Protein AF-A0A7J6U4G7-F1 (afdb_monomer)

Foldseek 3Di:
DVVVVVVLVVPCVCACVNPPHVCVVVVVVVVPDFWWFWEWEDDPVPDDTHTDKFKKWKAAAAPFDPDPPDGGDRHDPTDIDIPGDTHDPRMFIDGPDPQWDWPDPGRIDYTYIYGDPPDDDDDPPDPDD

Secondary structure (DSSP, 8-state):
-HHHHHHHTTSHHHHTSSTTTTTHHHHHGGG----EEEEEEPPTTSPPPEEE--EEEEEEE-S----TTS---SEEEEEEEESSEEPPTTEEEEES-SSEEESSSS--EEEEEEE-TT-PPPP--PPP-

Mean predicted aligned error: 10.64 Å

Solvent-accessible surface area (backbone atoms only — not comparable to full-atom values): 7840 Å² total; per-residue (Å²): 112,69,68,58,53,56,61,38,58,77,44,42,70,64,35,59,71,16,92,87,34,45,69,59,54,66,64,50,60,80,68,68,71,82,57,30,34,37,42,25,40,59,47,94,84,75,54,85,61,44,81,48,70,50,54,28,29,38,19,43,63,42,93,66,42,92,56,84,92,53,84,59,48,47,56,48,86,62,49,80,44,59,35,70,43,77,52,59,98,64,46,40,49,44,74,65,55,72,54,49,44,60,79,55,95,67,59,56,43,78,31,52,29,34,78,40,90,82,56,73,83,78,78,79,77,72,82,83,127

Sequence (129 aa):
MLVVLFAGALNIDKTLFGSQYHFMLYYLVPCIYPRMVVTLLDKEDGSEPEPISVPVRVGQAVDTTGIAGKQAKAITGFQTHTTPVLLSCTDRAELATEEYIPVTKVIEGFVIIKKNKDFQPEEQEAPRK

InterPro domains:
  IPR041433 26S proteasome non-ATPase regulatory subunit RPN1, C-terminal [PF18051] (72-119)

pLDDT: mean 78.54, std 12.1, range [45.88, 93.06]

Nearest 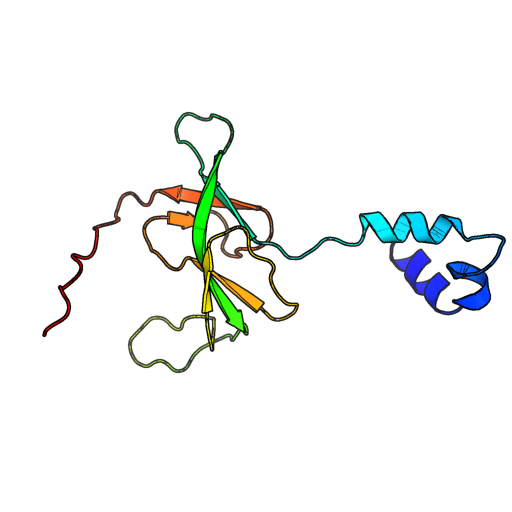PDB structures (foldseek):
  8amz-assembly1_Z  TM=8.587E-01  e=4.105E-11  Spinacia oleracea
  9e8i-assembly1_f  TM=8.679E-01  e=8.038E-10  Homo sapiens
  8usd-assembly1_f  TM=8.493E-01  e=6.748E-10  Homo sapiens
  9e8g-assembly1_f  TM=8.149E-01  e=2.736E-09  Homo sapiens
  9e8j-assembly1_f  TM=8.217E-01  e=1.401E-08  Homo sapiens

Radius of gyration: 21.19 Å; Cα contacts (8 Å, |Δi|>4): 203; chains: 1; bounding box: 46×36×70 Å

Organism: Perkinsus olseni (NCBI:txid32597)

Structure (mmCIF, N/CA/C/O backbone):
data_AF-A0A7J6U4G7-F1
#
_entry.id   AF-A0A7J6U4G7-F1
#
loop_
_atom_site.group_PDB
_atom_site.id
_atom_site.type_symbol
_atom_site.label_atom_id
_atom_site.label_alt_id
_atom_site.label_comp_id
_atom_site.label_asym_id
_atom_site.label_entity_id
_atom_site.label_seq_id
_atom_site.pdbx_PDB_ins_code
_atom_site.Cartn_x
_atom_site.Cartn_y
_atom_site.Cartn_z
_atom_site.occupancy
_atom_site.B_iso_or_equiv
_atom_site.auth_seq_id
_atom_site.auth_comp_id
_atom_site.auth_asym_id
_atom_site.auth_atom_id
_atom_site.pdbx_PDB_model_num
ATOM 1 N N . MET A 1 1 ? 3.681 -1.877 -24.690 1.00 58.38 1 MET A N 1
ATOM 2 C CA . MET A 1 1 ? 4.818 -0.970 -24.414 1.00 58.38 1 MET A CA 1
ATOM 3 C C . MET A 1 1 ? 5.886 -1.640 -23.547 1.00 58.38 1 MET A C 1
ATOM 5 O O . MET A 1 1 ? 7.028 -1.701 -23.976 1.00 58.38 1 MET A O 1
ATOM 9 N N . LEU A 1 2 ? 5.523 -2.240 -22.406 1.00 61.69 2 LEU A N 1
ATOM 10 C CA . LEU A 1 2 ? 6.471 -2.911 -21.497 1.00 61.69 2 LEU A CA 1
ATOM 11 C C . LEU A 1 2 ? 7.231 -4.094 -22.137 1.00 61.69 2 LEU A C 1
ATOM 13 O O . LEU A 1 2 ? 8.428 -4.241 -21.929 1.00 61.69 2 LEU A O 1
ATOM 17 N N . VAL A 1 3 ? 6.574 -4.864 -23.014 1.00 68.31 3 VAL A N 1
ATOM 18 C CA . VAL A 1 3 ? 7.194 -5.974 -23.773 1.00 68.31 3 VAL A CA 1
ATOM 19 C C . VAL A 1 3 ? 8.323 -5.501 -24.699 1.00 68.31 3 VAL A C 1
ATOM 21 O O . VAL A 1 3 ? 9.333 -6.182 -24.835 1.00 68.31 3 VAL A O 1
ATOM 24 N N . VAL A 1 4 ? 8.182 -4.317 -25.307 1.00 70.44 4 VAL A N 1
ATOM 25 C CA . VAL A 1 4 ? 9.194 -3.750 -26.218 1.00 70.44 4 VAL A CA 1
ATOM 26 C C . VAL A 1 4 ? 10.430 -3.311 -25.435 1.00 70.44 4 VAL A C 1
ATOM 28 O O . VAL A 1 4 ? 11.551 -3.556 -25.870 1.00 70.44 4 VAL A O 1
ATOM 31 N N . LEU A 1 5 ? 10.231 -2.723 -24.253 1.00 70.62 5 LEU A N 1
ATOM 32 C CA . LEU A 1 5 ? 11.321 -2.309 -23.370 1.00 70.62 5 LEU A CA 1
ATOM 33 C C . LEU A 1 5 ? 12.034 -3.527 -22.761 1.00 70.62 5 LEU A C 1
ATOM 35 O O . LEU A 1 5 ? 13.258 -3.545 -22.703 1.00 70.62 5 LEU A O 1
ATOM 39 N N . PHE A 1 6 ? 11.292 -4.581 -22.405 1.00 72.88 6 PHE A N 1
ATOM 40 C CA . PHE A 1 6 ? 11.860 -5.844 -21.924 1.00 72.88 6 PHE A CA 1
ATOM 41 C C . PHE A 1 6 ? 12.689 -6.564 -23.001 1.00 72.88 6 PHE A C 1
ATOM 43 O O . PHE A 1 6 ? 13.804 -7.000 -22.733 1.00 72.88 6 PHE A O 1
ATOM 50 N N . ALA A 1 7 ? 12.194 -6.627 -24.241 1.00 74.62 7 ALA A N 1
ATOM 51 C CA . ALA A 1 7 ? 12.950 -7.176 -25.367 1.00 74.62 7 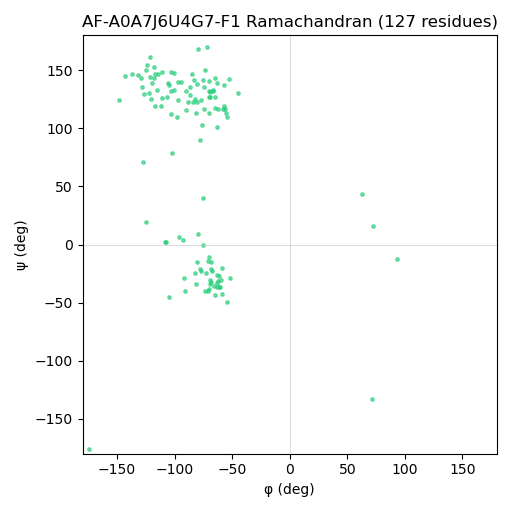ALA A CA 1
ATOM 52 C C . ALA A 1 7 ? 14.183 -6.319 -25.719 1.00 74.62 7 ALA A C 1
ATOM 54 O O . ALA A 1 7 ? 15.236 -6.859 -26.049 1.00 74.62 7 ALA A O 1
ATOM 55 N N . GLY A 1 8 ? 14.083 -4.990 -25.601 1.00 71.75 8 G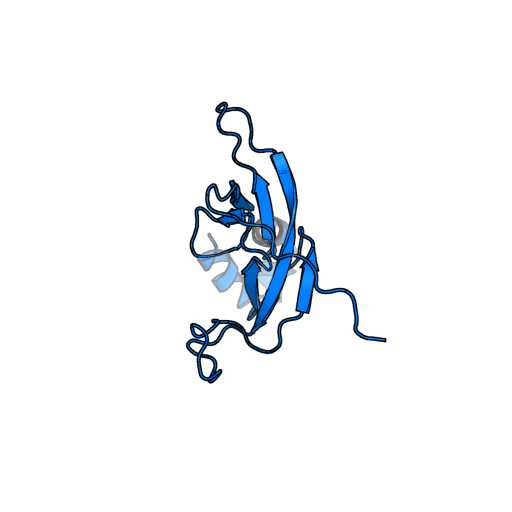LY A N 1
ATOM 56 C CA . GLY A 1 8 ? 15.211 -4.067 -25.765 1.00 71.75 8 GLY A CA 1
ATOM 57 C C . GLY A 1 8 ? 16.262 -4.183 -24.654 1.00 71.75 8 GLY A C 1
ATOM 58 O O . GLY A 1 8 ? 17.458 -4.052 -24.913 1.00 71.75 8 GLY A O 1
ATOM 59 N N . ALA A 1 9 ? 15.838 -4.514 -23.432 1.00 69.88 9 ALA A N 1
ATOM 60 C CA . ALA A 1 9 ? 16.717 -4.744 -22.290 1.00 69.88 9 ALA A CA 1
ATOM 61 C C . ALA A 1 9 ? 17.548 -6.035 -22.394 1.00 69.88 9 ALA A C 1
ATOM 63 O O . ALA A 1 9 ? 18.488 -6.193 -21.625 1.00 69.88 9 ALA A O 1
ATOM 64 N N . LEU A 1 10 ? 17.284 -6.935 -23.354 1.00 79.00 10 LEU A N 1
ATOM 65 C CA . LEU A 1 10 ? 18.210 -8.041 -23.642 1.00 79.00 10 LEU A CA 1
ATOM 66 C C . LEU A 1 10 ? 19.528 -7.560 -24.273 1.00 79.00 10 LEU A C 1
ATOM 68 O O . LEU A 1 10 ? 20.522 -8.278 -24.223 1.00 79.00 10 LEU A O 1
ATOM 72 N N . ASN A 1 11 ? 19.550 -6.367 -24.881 1.00 74.88 11 ASN A N 1
ATOM 73 C CA . ASN A 1 11 ? 20.734 -5.799 -25.526 1.00 74.88 11 ASN A CA 1
ATOM 74 C C . ASN A 1 11 ? 20.994 -4.382 -24.990 1.00 74.88 11 ASN A C 1
ATOM 76 O O . ASN A 1 11 ? 20.760 -3.373 -25.664 1.00 74.88 11 ASN A O 1
ATOM 80 N N . ILE A 1 12 ? 21.430 -4.333 -23.729 1.00 74.75 12 ILE A N 1
ATOM 81 C CA . ILE A 1 12 ? 21.584 -3.119 -22.913 1.00 74.75 12 ILE A CA 1
ATOM 82 C C . ILE A 1 12 ? 22.556 -2.116 -23.553 1.00 74.75 12 ILE A C 1
ATOM 84 O O . ILE A 1 12 ? 22.237 -0.929 -23.637 1.00 74.75 12 ILE A O 1
ATOM 88 N N . ASP A 1 13 ? 23.684 -2.587 -24.088 1.00 73.81 13 ASP A N 1
ATOM 89 C CA . ASP A 1 13 ? 24.732 -1.722 -24.650 1.00 73.81 13 ASP A CA 1
ATOM 90 C C . ASP A 1 13 ? 24.251 -0.914 -25.861 1.00 73.81 13 ASP A C 1
ATOM 92 O O . ASP A 1 13 ? 24.620 0.245 -26.041 1.00 73.81 13 ASP A O 1
ATOM 96 N N . LYS A 1 14 ? 23.400 -1.515 -26.701 1.00 73.88 14 LYS A N 1
ATOM 97 C CA . LYS A 1 14 ? 22.908 -0.887 -27.937 1.00 73.88 14 LYS A CA 1
ATOM 98 C C . LYS A 1 14 ? 21.605 -0.122 -27.743 1.00 73.88 14 LYS A C 1
ATOM 100 O O . LYS A 1 14 ? 21.354 0.834 -28.474 1.00 73.88 14 LYS A O 1
ATOM 105 N N . THR A 1 15 ? 20.786 -0.547 -26.785 1.00 74.19 15 THR A N 1
ATOM 106 C CA . THR A 1 15 ? 19.405 -0.068 -26.641 1.00 74.19 15 THR A CA 1
ATOM 107 C C . THR A 1 15 ? 19.254 0.915 -25.482 1.00 74.19 15 THR A C 1
ATOM 109 O O . THR A 1 15 ? 18.649 1.964 -25.664 1.00 74.19 15 THR A O 1
ATOM 112 N N . LEU A 1 16 ? 19.833 0.618 -24.310 1.00 69.12 16 LEU A N 1
ATOM 113 C CA . LEU A 1 16 ? 19.710 1.442 -23.097 1.00 69.12 16 LEU A CA 1
ATOM 114 C C . LEU A 1 16 ? 20.819 2.499 -22.981 1.00 69.12 16 LEU A C 1
ATOM 116 O O . LEU A 1 16 ? 20.525 3.633 -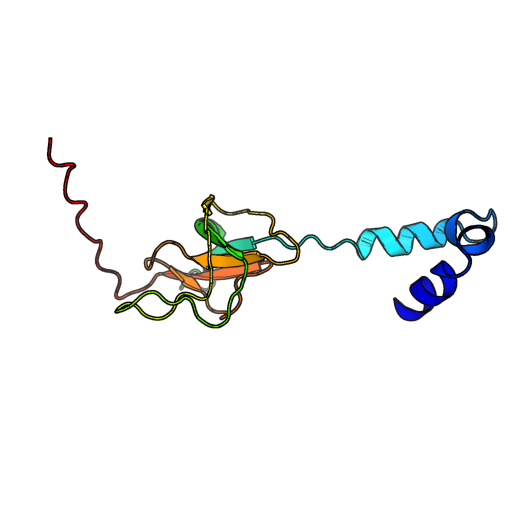22.618 1.00 69.12 16 LEU A O 1
ATOM 120 N N . PHE A 1 17 ? 22.067 2.155 -23.324 1.00 71.75 17 PHE A N 1
ATOM 121 C CA . PHE A 1 17 ? 23.219 3.075 -23.254 1.00 71.75 17 PHE A CA 1
ATOM 122 C C . PHE A 1 17 ? 23.747 3.534 -24.624 1.00 71.75 17 PHE A C 1
ATOM 124 O O . PHE A 1 17 ? 24.724 4.279 -24.703 1.00 71.75 17 PHE A O 1
ATOM 131 N N . GLY A 1 18 ? 23.109 3.105 -25.715 1.00 71.69 18 GLY A N 1
ATOM 132 C CA . GLY A 1 18 ? 23.511 3.464 -27.073 1.00 71.69 18 GLY A CA 1
ATOM 133 C C . GLY A 1 18 ? 23.176 4.916 -27.437 1.00 71.69 18 GLY A C 1
ATOM 134 O O . GLY A 1 18 ? 22.170 5.472 -26.997 1.00 71.69 18 GLY A O 1
ATOM 135 N N . SER A 1 19 ? 23.973 5.523 -28.326 1.00 70.62 19 SER A N 1
ATOM 136 C CA . SER A 1 19 ? 23.765 6.913 -28.773 1.00 70.62 19 SER A CA 1
ATOM 137 C C . SER A 1 19 ? 22.441 7.134 -29.520 1.00 70.62 19 SER A C 1
ATOM 139 O O . SER A 1 19 ? 21.895 8.233 -29.487 1.00 70.62 19 SER A O 1
ATOM 141 N N . GLN A 1 20 ? 21.903 6.089 -30.156 1.00 72.88 20 GLN A N 1
ATOM 142 C CA . GLN A 1 20 ? 20.723 6.145 -31.030 1.00 72.88 20 GLN A CA 1
ATOM 143 C C . GLN A 1 20 ? 19.390 6.121 -30.265 1.00 72.88 20 GLN A C 1
ATOM 145 O O . GLN A 1 20 ? 18.438 6.756 -30.699 1.00 72.88 20 GLN A O 1
ATOM 150 N N . TYR A 1 21 ? 19.315 5.406 -29.136 1.00 76.38 21 TYR A N 1
ATOM 151 C CA . TYR A 1 21 ? 18.050 5.099 -28.443 1.00 76.38 21 TYR A CA 1
ATOM 152 C C . TYR A 1 21 ? 18.028 5.533 -26.971 1.00 76.38 21 TYR A C 1
ATOM 154 O O . TYR A 1 21 ? 17.174 5.091 -26.207 1.00 76.38 21 TYR A O 1
ATOM 162 N N . HIS A 1 22 ? 18.915 6.447 -26.570 1.00 76.31 22 HIS A N 1
ATOM 163 C CA . HIS A 1 22 ? 19.020 6.974 -25.201 1.00 76.31 22 HIS A CA 1
ATOM 164 C C . HIS A 1 22 ? 17.685 7.494 -24.623 1.00 76.31 22 HIS A C 1
ATOM 166 O O . HIS A 1 22 ? 17.452 7.413 -23.418 1.00 76.31 22 HIS A O 1
ATOM 172 N N . PHE A 1 23 ? 16.766 7.973 -25.470 1.00 78.31 23 PHE A N 1
ATOM 173 C CA . PHE A 1 23 ? 15.436 8.430 -25.058 1.00 78.31 23 PHE A CA 1
ATOM 174 C C . PHE A 1 23 ? 14.511 7.309 -24.558 1.00 78.31 23 PHE A C 1
ATOM 176 O O . PHE A 1 23 ? 13.520 7.600 -23.891 1.00 78.31 23 PHE A O 1
ATOM 183 N N . MET A 1 24 ? 14.826 6.033 -24.813 1.00 75.69 24 MET A N 1
ATOM 184 C CA . MET A 1 24 ? 14.060 4.913 -24.259 1.00 75.69 24 MET A CA 1
ATOM 185 C C . MET A 1 24 ? 14.081 4.887 -22.726 1.00 75.69 24 MET A C 1
ATOM 187 O O . MET A 1 24 ? 13.113 4.433 -22.116 1.00 75.69 24 MET A O 1
ATOM 191 N N . LEU A 1 25 ? 15.126 5.435 -22.093 1.00 76.81 25 LEU A N 1
ATOM 192 C CA . LEU A 1 25 ? 15.196 5.591 -20.638 1.00 76.81 25 LEU A CA 1
ATOM 193 C C . LEU A 1 25 ? 14.086 6.503 -20.091 1.00 76.81 25 LEU A C 1
ATOM 195 O O . LEU A 1 25 ? 13.586 6.254 -18.996 1.00 76.81 25 LEU A O 1
ATOM 199 N N . TYR A 1 26 ? 13.626 7.502 -20.855 1.00 80.94 26 TYR A N 1
ATOM 200 C CA . TYR A 1 26 ? 12.526 8.376 -20.426 1.00 80.94 26 TYR A CA 1
ATOM 201 C C . TYR A 1 26 ? 11.187 7.642 -20.327 1.00 80.94 26 TYR A C 1
ATOM 203 O O . TYR A 1 26 ? 10.320 8.065 -19.568 1.00 80.94 26 TYR A O 1
ATOM 211 N N . TYR A 1 27 ? 11.026 6.517 -21.029 1.00 78.50 27 TYR A N 1
ATOM 212 C CA . TYR A 1 27 ? 9.848 5.664 -20.883 1.00 78.50 27 TYR A CA 1
ATOM 213 C C . TYR A 1 27 ? 9.893 4.786 -19.626 1.00 78.50 27 TYR A C 1
ATOM 215 O O . TYR A 1 27 ? 8.840 4.355 -19.161 1.00 78.50 27 TYR A O 1
ATOM 223 N N . LEU A 1 28 ? 11.076 4.543 -19.048 1.00 74.44 28 LEU A N 1
ATOM 224 C CA . LEU A 1 28 ? 11.218 3.781 -17.804 1.00 74.44 28 LEU A CA 1
ATOM 225 C C . LEU A 1 28 ? 10.762 4.596 -16.587 1.00 74.44 28 LEU A C 1
ATOM 227 O O . LEU A 1 28 ? 10.099 4.059 -15.707 1.00 74.44 28 LEU A O 1
ATOM 231 N N . VAL A 1 29 ? 11.078 5.893 -16.556 1.00 80.81 29 VAL A N 1
ATOM 232 C CA . VAL A 1 29 ? 10.796 6.788 -15.420 1.00 80.81 29 VAL A CA 1
ATOM 233 C C . VAL A 1 29 ? 9.317 6.793 -14.987 1.00 80.81 29 VAL A C 1
ATOM 235 O O . VAL A 1 29 ? 9.074 6.568 -13.804 1.00 80.81 29 VAL A O 1
ATOM 238 N N . PRO A 1 30 ? 8.309 6.958 -15.872 1.00 78.25 30 PRO A N 1
ATOM 239 C CA . PRO A 1 30 ? 6.902 6.902 -15.459 1.00 78.25 30 PRO A CA 1
ATOM 240 C C . PRO A 1 30 ? 6.427 5.490 -15.081 1.00 78.25 30 PRO A C 1
ATOM 242 O O . PRO A 1 30 ? 5.364 5.349 -14.485 1.00 78.25 30 PRO A O 1
ATOM 245 N N . CYS A 1 31 ? 7.184 4.440 -15.421 1.00 78.69 31 CYS A N 1
ATOM 246 C CA . CYS A 1 31 ? 6.846 3.066 -15.044 1.00 78.69 31 CYS A CA 1
ATOM 247 C C . CYS A 1 31 ? 7.249 2.738 -13.597 1.00 78.69 31 CYS A C 1
ATOM 249 O O . CYS A 1 31 ? 6.793 1.731 -13.055 1.00 78.69 31 CYS A O 1
ATOM 251 N N . ILE A 1 32 ? 8.096 3.559 -12.968 1.00 83.19 32 ILE A N 1
ATOM 252 C CA . ILE A 1 32 ? 8.489 3.391 -11.568 1.00 83.19 32 ILE A CA 1
ATOM 253 C C . ILE A 1 32 ? 7.343 3.912 -10.693 1.00 83.19 32 ILE A C 1
ATOM 255 O O . ILE A 1 32 ? 7.286 5.090 -10.350 1.00 83.19 32 ILE A O 1
ATOM 259 N N . TYR A 1 33 ? 6.410 3.024 -10.346 1.00 83.44 33 TYR A N 1
ATOM 260 C CA . TYR A 1 33 ? 5.330 3.315 -9.406 1.00 83.44 33 TYR A CA 1
ATOM 261 C C . TYR A 1 33 ? 5.636 2.676 -8.040 1.00 83.44 33 TYR A C 1
ATOM 263 O O . TYR A 1 33 ? 5.668 1.445 -7.946 1.00 83.44 33 TYR A O 1
ATOM 271 N N . PRO A 1 34 ? 5.897 3.468 -6.981 1.00 87.06 34 PRO A N 1
ATOM 272 C CA . PRO A 1 34 ? 6.176 2.917 -5.661 1.00 87.06 34 PRO A CA 1
ATOM 273 C C . PRO A 1 34 ? 4.912 2.296 -5.053 1.00 87.06 34 PRO A C 1
ATOM 275 O O . PRO A 1 34 ? 3.821 2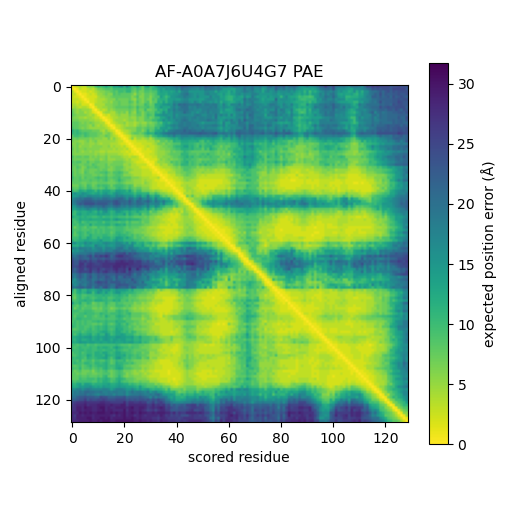.859 -5.144 1.00 87.06 34 PRO A O 1
ATOM 278 N N . ARG A 1 35 ? 5.058 1.157 -4.366 1.00 90.06 35 ARG A N 1
ATOM 279 C CA . ARG A 1 35 ? 3.977 0.609 -3.534 1.00 90.06 35 ARG A CA 1
ATOM 280 C C . ARG A 1 35 ? 3.904 1.415 -2.241 1.00 90.06 35 ARG A C 1
ATOM 282 O O . ARG A 1 35 ? 4.740 1.269 -1.355 1.00 90.06 35 ARG A O 1
ATOM 289 N N . MET A 1 36 ? 2.919 2.300 -2.163 1.00 91.81 36 MET A N 1
ATOM 290 C CA . MET A 1 36 ? 2.661 3.174 -1.017 1.00 91.81 36 MET A CA 1
ATOM 291 C C . MET A 1 36 ? 1.237 2.982 -0.516 1.00 91.81 36 MET A C 1
ATOM 293 O O . MET A 1 36 ? 0.381 2.594 -1.295 1.00 91.81 36 MET A O 1
ATOM 297 N N . VAL A 1 37 ? 0.972 3.269 0.754 1.00 92.56 37 VAL A N 1
ATOM 298 C CA . VAL A 1 37 ? -0.376 3.307 1.330 1.00 92.56 37 VAL A CA 1
ATOM 299 C C . VAL A 1 37 ? -0.663 4.721 1.797 1.00 92.56 37 VAL A C 1
ATOM 301 O O . VAL A 1 37 ? 0.016 5.237 2.686 1.00 92.56 37 VAL A O 1
ATOM 304 N N . VAL A 1 38 ? -1.692 5.330 1.221 1.00 93.06 38 VAL A N 1
ATOM 305 C CA . VAL A 1 38 ? -2.249 6.622 1.628 1.00 93.06 38 VAL A CA 1
ATOM 306 C C . VAL A 1 38 ? -3.709 6.406 1.956 1.00 93.06 38 VAL A C 1
ATOM 308 O O . VAL A 1 38 ? -4.426 5.814 1.154 1.00 93.06 38 VAL A O 1
ATOM 311 N N . THR A 1 39 ? -4.156 6.884 3.115 1.00 92.69 39 THR A N 1
ATOM 312 C CA . THR A 1 39 ? -5.569 6.786 3.483 1.00 92.69 39 THR A CA 1
ATOM 313 C C . THR A 1 39 ? -6.282 8.106 3.232 1.00 92.69 39 THR A C 1
ATOM 315 O O . THR A 1 39 ? -5.775 9.180 3.559 1.00 92.69 39 THR A O 1
ATOM 318 N N . LEU A 1 40 ? 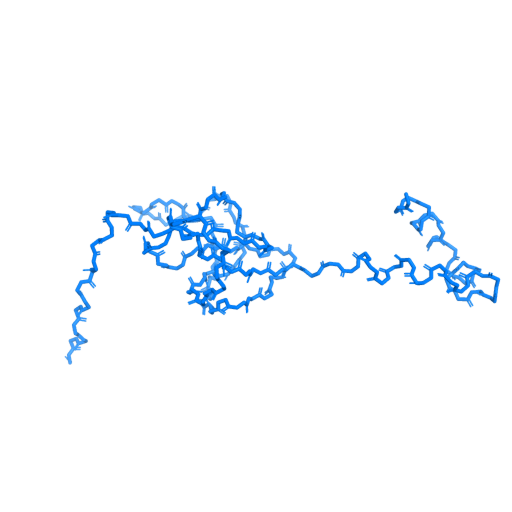-7.443 8.006 2.593 1.00 92.06 40 LEU A N 1
ATOM 319 C CA . LEU A 1 40 ? -8.317 9.121 2.266 1.00 92.06 40 LEU A CA 1
ATOM 320 C C . LEU A 1 40 ? -9.669 8.885 2.932 1.00 92.06 40 LEU A C 1
ATOM 322 O O . LEU A 1 40 ? -10.278 7.833 2.737 1.00 92.06 40 LEU A O 1
ATOM 326 N N . LEU A 1 41 ? -10.135 9.839 3.725 1.00 90.12 41 LEU A N 1
ATOM 327 C CA . LEU A 1 41 ? -11.417 9.754 4.400 1.00 90.12 41 LEU A CA 1
ATOM 328 C C . LEU A 1 41 ? -12.545 10.124 3.436 1.00 90.12 41 LEU A C 1
ATOM 330 O O . LEU A 1 41 ? -12.573 11.237 2.910 1.00 90.12 41 LEU A O 1
ATOM 334 N N . ASP A 1 42 ? -13.490 9.204 3.249 1.00 88.00 42 ASP A N 1
ATOM 335 C CA . ASP A 1 42 ? -14.743 9.481 2.547 1.00 88.00 42 ASP A CA 1
ATOM 336 C C . ASP A 1 42 ? -15.658 10.302 3.462 1.00 88.00 42 ASP A C 1
ATOM 338 O O . ASP A 1 42 ? -16.048 9.847 4.546 1.00 88.00 42 ASP A O 1
ATOM 342 N N . LYS A 1 43 ? -15.975 11.530 3.051 1.00 81.25 43 LYS A N 1
ATOM 343 C CA . LYS A 1 43 ? -16.928 12.386 3.759 1.00 81.25 43 LYS A CA 1
ATOM 344 C C . LYS A 1 43 ? -18.334 12.070 3.263 1.00 81.25 43 LYS A C 1
ATOM 346 O O . LYS A 1 43 ? -18.592 12.125 2.065 1.00 81.25 43 LYS A O 1
ATOM 351 N N . GLU A 1 44 ? -19.263 11.803 4.184 1.00 71.44 44 GLU A N 1
ATOM 352 C CA . GLU A 1 44 ? -20.662 11.478 3.843 1.00 71.44 44 GLU A CA 1
ATOM 353 C C . GLU A 1 44 ? -21.365 12.601 3.044 1.00 71.44 44 GLU A C 1
ATOM 355 O O . GLU A 1 44 ? -22.317 12.327 2.318 1.00 71.44 44 GLU A O 1
ATOM 360 N N . ASP A 1 45 ? -20.848 13.835 3.101 1.00 68.31 45 ASP A N 1
ATOM 361 C CA . ASP A 1 45 ? -21.376 15.015 2.402 1.00 68.31 45 ASP A CA 1
ATOM 362 C C . ASP A 1 45 ? -21.070 15.058 0.886 1.00 68.31 45 ASP A C 1
ATOM 364 O O . ASP A 1 45 ? -21.454 16.010 0.207 1.00 68.31 45 ASP A O 1
ATOM 368 N N . GLY A 1 46 ? -20.359 14.065 0.334 1.00 69.19 46 GLY A N 1
ATOM 369 C CA . GLY A 1 46 ? -20.022 14.002 -1.098 1.00 69.19 46 GLY A CA 1
ATOM 370 C C . GLY A 1 46 ? -18.954 15.009 -1.548 1.00 69.19 46 GLY A C 1
ATOM 371 O O . GLY A 1 46 ? -18.815 15.277 -2.741 1.00 69.19 46 GLY A O 1
ATOM 372 N N . SER A 1 47 ? -18.215 15.580 -0.595 1.00 76.25 47 SER A N 1
ATOM 373 C CA . SER A 1 47 ? -17.060 16.446 -0.851 1.00 76.25 47 SER A CA 1
ATOM 374 C C . SER A 1 47 ? -15.805 15.631 -1.184 1.00 76.25 47 SER A C 1
ATOM 376 O O . SER A 1 47 ? -15.779 14.410 -1.032 1.00 76.25 47 SER A O 1
ATOM 378 N N . GLU A 1 48 ? -14.762 16.307 -1.674 1.00 81.56 48 GLU A N 1
ATO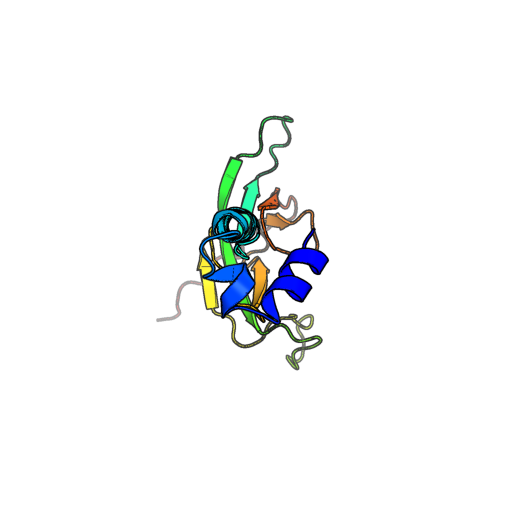M 379 C CA . GLU A 1 48 ? -13.494 15.656 -2.010 1.00 81.56 48 GLU A CA 1
ATOM 380 C C . GLU A 1 48 ? -12.906 14.912 -0.795 1.00 81.56 48 GLU A C 1
ATOM 382 O O . GLU A 1 48 ? -12.934 15.437 0.325 1.00 81.56 48 GLU A O 1
ATOM 387 N N . PRO A 1 49 ? -12.382 13.688 -0.990 1.00 84.19 49 PRO A N 1
ATOM 388 C CA . PRO A 1 49 ? -11.879 12.879 0.107 1.00 84.19 49 PRO A CA 1
ATOM 389 C C . PRO A 1 49 ? -10.585 13.477 0.677 1.00 84.19 49 PRO A C 1
ATOM 391 O O . PRO A 1 49 ? -9.658 13.817 -0.061 1.00 84.19 49 PRO A O 1
ATOM 394 N N . GLU A 1 50 ? -10.508 13.591 2.003 1.00 87.88 50 GLU A N 1
ATOM 395 C CA . GLU A 1 50 ? -9.387 14.251 2.684 1.00 87.88 50 GLU A CA 1
ATOM 396 C C . GLU A 1 50 ? -8.307 13.258 3.128 1.00 87.88 50 GLU A C 1
ATOM 398 O O . GLU A 1 50 ? -8.633 12.185 3.640 1.00 87.88 50 GLU A O 1
ATOM 403 N N . PRO A 1 51 ? -7.014 13.600 2.997 1.00 89.81 51 PRO A N 1
ATOM 404 C CA . PRO A 1 51 ? -5.941 12.749 3.485 1.00 89.81 51 PRO A CA 1
ATOM 405 C C . PRO A 1 51 ? -5.916 12.734 5.014 1.00 89.81 51 PRO A C 1
ATOM 407 O O . PRO A 1 51 ? -5.832 13.778 5.660 1.00 89.81 51 PRO A O 1
ATOM 410 N N . ILE A 1 52 ? -5.940 11.534 5.590 1.00 91.06 52 ILE A N 1
ATOM 411 C CA . ILE A 1 52 ? -5.838 11.319 7.035 1.00 91.06 52 ILE A CA 1
ATOM 412 C C . ILE A 1 52 ? -4.677 10.370 7.349 1.00 91.06 52 ILE A C 1
ATOM 414 O O . ILE A 1 52 ? -4.283 9.518 6.551 1.00 91.06 52 ILE A O 1
ATOM 418 N N . SER A 1 53 ? -4.079 10.551 8.521 1.00 90.69 53 SER A N 1
ATOM 419 C CA . SER A 1 53 ? -3.016 9.689 9.028 1.00 90.69 53 SER A CA 1
ATOM 420 C C . SER A 1 53 ? -3.607 8.667 9.990 1.00 90.69 53 SER A C 1
ATOM 422 O O . SER A 1 53 ? -4.015 9.017 11.093 1.00 90.69 53 SER A O 1
ATOM 424 N N . VAL A 1 54 ? -3.641 7.402 9.572 1.00 90.50 54 VAL A N 1
ATOM 425 C CA . VAL A 1 54 ? -4.185 6.285 10.355 1.00 90.50 54 VAL A CA 1
ATOM 426 C C . VAL A 1 54 ? -3.067 5.278 10.636 1.00 90.50 54 VAL A C 1
ATOM 428 O O . VAL A 1 54 ? -2.192 5.082 9.783 1.00 90.50 54 VAL A O 1
ATOM 431 N N . PRO A 1 55 ? -3.041 4.645 11.823 1.00 91.25 55 PRO A N 1
ATOM 432 C CA . PRO A 1 55 ? -2.080 3.592 12.108 1.00 91.25 55 PRO A CA 1
ATOM 433 C C . PRO A 1 55 ? -2.386 2.331 11.285 1.00 91.25 55 PRO A C 1
ATOM 435 O O . PRO A 1 55 ? -3.507 1.821 11.259 1.00 91.25 55 PRO A O 1
ATOM 438 N N . VAL A 1 56 ? -1.357 1.799 10.638 1.00 90.56 56 VAL A N 1
ATOM 439 C CA . VAL A 1 56 ? -1.379 0.627 9.760 1.00 90.56 56 VAL A CA 1
ATOM 440 C C . VAL A 1 56 ? -0.302 -0.349 10.218 1.00 90.56 56 VAL A C 1
ATOM 442 O O . VAL A 1 56 ? 0.826 0.033 10.522 1.00 90.56 56 VAL A O 1
ATOM 445 N N . ARG A 1 57 ? -0.654 -1.628 10.276 1.00 90.12 57 ARG A N 1
ATOM 446 C CA . ARG A 1 57 ? 0.254 -2.744 10.528 1.00 90.12 57 ARG A CA 1
ATOM 447 C C . ARG A 1 57 ? 0.816 -3.213 9.198 1.00 90.12 57 ARG A C 1
ATOM 449 O O . ARG A 1 57 ? 0.050 -3.588 8.315 1.00 90.12 57 ARG A O 1
ATOM 456 N N . VAL A 1 58 ? 2.136 -3.200 9.072 1.00 89.94 58 VAL A N 1
ATOM 457 C CA . VAL A 1 58 ? 2.846 -3.663 7.877 1.00 89.94 58 VAL A CA 1
ATOM 458 C C . VAL A 1 58 ? 3.678 -4.878 8.246 1.00 89.94 58 VAL A C 1
ATOM 460 O O . VAL A 1 58 ? 4.364 -4.864 9.268 1.00 89.94 58 VAL A O 1
ATOM 463 N N . GLY A 1 59 ? 3.610 -5.927 7.435 1.00 89.00 59 GLY A N 1
ATOM 464 C CA . GLY A 1 59 ? 4.455 -7.103 7.599 1.00 89.00 59 GLY A CA 1
ATOM 465 C C . GLY A 1 59 ? 4.289 -8.100 6.462 1.00 89.00 59 GLY A C 1
ATOM 466 O O . GLY A 1 59 ? 3.551 -7.861 5.506 1.00 89.00 59 GLY A O 1
ATOM 467 N N . GLN A 1 60 ? 4.959 -9.241 6.583 1.00 86.69 60 GLN A N 1
ATOM 468 C CA . GLN A 1 60 ? 4.940 -10.271 5.552 1.00 86.69 60 GLN A CA 1
ATOM 469 C C . GLN A 1 60 ? 3.544 -10.894 5.422 1.00 86.69 60 GLN A C 1
ATOM 471 O O . GLN A 1 60 ? 2.937 -11.297 6.420 1.00 86.69 60 GLN A O 1
ATOM 476 N N . ALA A 1 61 ? 3.064 -10.996 4.182 1.00 79.69 61 ALA A N 1
ATOM 477 C CA . ALA A 1 61 ? 1.802 -11.652 3.865 1.00 79.69 61 ALA A CA 1
ATOM 478 C C . ALA A 1 61 ? 1.898 -13.172 4.075 1.00 79.69 61 ALA A C 1
ATOM 480 O O . ALA A 1 61 ? 2.769 -13.827 3.500 1.00 79.69 61 ALA A O 1
ATOM 481 N N . VAL A 1 62 ? 0.973 -13.737 4.848 1.00 75.56 62 VAL A N 1
ATOM 482 C CA . VAL A 1 62 ? 0.783 -15.187 4.982 1.00 75.56 62 VAL A CA 1
ATOM 483 C C . VAL A 1 62 ? -0.708 -15.528 4.946 1.00 75.56 62 VAL A C 1
ATOM 485 O O . VAL A 1 62 ? -1.535 -14.755 5.424 1.00 75.56 62 VAL A O 1
ATOM 488 N N . ASP A 1 63 ? -1.068 -16.690 4.397 1.00 67.75 63 ASP A N 1
ATOM 489 C CA . ASP A 1 63 ? -2.482 -17.070 4.235 1.00 67.75 63 ASP A CA 1
ATOM 490 C C . ASP A 1 63 ? -3.180 -17.357 5.571 1.00 67.75 63 ASP A C 1
ATOM 492 O O . ASP A 1 63 ? -4.353 -17.035 5.747 1.00 67.75 63 ASP A O 1
ATOM 496 N N . THR A 1 64 ? -2.454 -17.914 6.542 1.00 64.88 64 THR A N 1
ATOM 497 C CA . THR A 1 64 ? -2.952 -18.132 7.903 1.00 64.88 64 THR A CA 1
ATOM 498 C C . THR A 1 64 ? -1.813 -18.033 8.905 1.00 64.88 64 THR A C 1
ATOM 500 O O . THR A 1 64 ? -0.843 -18.788 8.821 1.00 64.88 64 THR A O 1
ATOM 503 N N . THR A 1 65 ? -1.946 -17.155 9.897 1.00 61.03 65 THR A N 1
ATOM 504 C CA . THR A 1 65 ? -1.113 -17.211 11.102 1.00 61.03 65 THR A CA 1
ATOM 505 C C . THR A 1 65 ? -1.738 -18.142 12.134 1.00 61.03 65 THR A C 1
ATOM 507 O O . THR A 1 65 ? -2.940 -18.093 12.383 1.00 61.03 65 THR A O 1
ATOM 510 N N . GLY A 1 66 ? -0.922 -19.001 12.750 1.00 59.62 66 GLY A N 1
ATOM 511 C CA . GLY A 1 66 ? -1.353 -19.993 13.744 1.00 59.62 66 GLY A CA 1
ATOM 512 C C . GLY A 1 66 ? -1.667 -19.415 15.127 1.00 59.62 66 GLY A C 1
ATOM 513 O O . GLY A 1 66 ? -1.281 -20.007 16.131 1.00 59.62 66 GLY A O 1
ATOM 514 N N . ILE A 1 67 ? -2.317 -18.251 15.212 1.00 63.00 67 ILE A N 1
ATOM 515 C CA . ILE A 1 67 ? -2.745 -17.699 16.501 1.00 63.00 67 ILE A CA 1
ATOM 516 C C . ILE A 1 67 ? -4.058 -18.381 16.893 1.00 63.00 67 ILE A C 1
ATOM 518 O O . ILE A 1 67 ? -5.088 -18.188 16.252 1.00 63.00 67 ILE A O 1
ATOM 522 N N . ALA A 1 68 ? -4.031 -19.183 17.956 1.00 54.75 68 ALA A N 1
ATOM 523 C CA . ALA A 1 68 ? -5.230 -19.821 18.483 1.00 54.75 68 ALA A CA 1
ATOM 524 C C . ALA A 1 68 ? -6.220 -18.768 19.026 1.00 54.75 68 ALA A C 1
ATOM 526 O O . ALA A 1 68 ? -5.862 -17.940 19.862 1.00 54.75 68 ALA A O 1
ATOM 527 N N . GLY A 1 69 ? -7.475 -18.815 18.568 1.00 58.94 69 GLY A N 1
ATOM 528 C CA . GLY A 1 69 ? -8.609 -18.118 19.193 1.00 58.94 69 GLY A CA 1
ATOM 529 C C . GLY A 1 69 ? -8.971 -16.720 18.669 1.00 58.94 69 GLY A C 1
ATOM 530 O O . GLY A 1 69 ? -10.067 -16.258 18.969 1.00 58.94 69 GLY A O 1
ATOM 531 N N . LYS A 1 70 ? -8.135 -16.054 17.863 1.00 60.16 70 LYS A N 1
ATOM 532 C CA . LYS A 1 70 ? -8.514 -14.826 17.124 1.00 60.16 70 LYS A CA 1
ATOM 533 C C . LYS A 1 70 ? -8.571 -15.137 15.628 1.00 60.16 70 LYS A C 1
ATOM 535 O O . LYS A 1 70 ? -7.820 -16.005 15.189 1.00 60.16 70 LYS A O 1
ATOM 540 N N . GLN A 1 71 ? -9.443 -14.465 14.855 1.00 55.66 71 GLN A N 1
ATOM 541 C CA . GLN A 1 71 ? -9.440 -14.601 13.388 1.00 55.66 71 GLN A CA 1
ATOM 542 C C . GLN A 1 71 ? -7.995 -14.531 12.884 1.00 55.66 71 GLN A C 1
ATOM 544 O O . GLN A 1 71 ? -7.248 -13.631 13.279 1.00 55.66 71 GLN A O 1
ATOM 549 N N . ALA A 1 72 ? -7.612 -15.501 12.052 1.00 55.38 72 ALA A N 1
ATOM 550 C CA . ALA A 1 72 ? -6.271 -15.587 11.499 1.00 55.38 72 ALA A CA 1
ATOM 551 C C . ALA A 1 72 ? -5.938 -14.264 10.797 1.00 55.38 72 ALA A C 1
ATOM 553 O O . ALA A 1 72 ? -6.527 -13.936 9.767 1.00 55.38 72 ALA A O 1
ATOM 554 N N . LYS A 1 73 ? -5.026 -13.481 11.383 1.00 66.50 73 LYS A N 1
ATOM 555 C CA . LYS A 1 73 ? -4.532 -12.254 10.753 1.00 66.50 73 LYS A CA 1
ATOM 556 C C . LYS A 1 73 ? -3.594 -12.655 9.627 1.00 66.50 73 LYS A C 1
ATOM 558 O O . LYS A 1 73 ? -2.759 -13.541 9.822 1.00 66.50 73 LYS A O 1
ATOM 563 N N . ALA A 1 74 ? -3.721 -12.019 8.467 1.00 65.88 74 ALA A N 1
ATOM 564 C CA . ALA A 1 74 ? -2.971 -12.400 7.271 1.00 65.88 74 ALA A CA 1
ATOM 565 C C . ALA A 1 74 ? -1.524 -11.862 7.270 1.00 65.88 74 ALA A C 1
ATOM 567 O O . ALA A 1 74 ? -0.835 -11.937 6.252 1.00 65.88 74 ALA A O 1
ATOM 568 N N . ILE A 1 75 ? -1.058 -11.295 8.392 1.00 73.25 75 ILE A N 1
ATOM 569 C CA . ILE A 1 75 ? 0.253 -10.649 8.521 1.00 73.25 75 ILE A CA 1
ATOM 570 C C . ILE A 1 75 ? 1.034 -11.230 9.707 1.00 73.25 75 ILE A C 1
ATOM 572 O O . ILE A 1 75 ? 0.542 -11.264 10.839 1.00 73.25 75 ILE A O 1
ATOM 576 N N . THR A 1 76 ? 2.287 -11.624 9.464 1.00 71.81 76 THR A N 1
ATOM 577 C CA . THR A 1 76 ? 3.277 -11.989 10.498 1.00 71.81 76 THR A CA 1
ATOM 578 C C . THR A 1 76 ? 4.300 -10.882 10.727 1.00 71.81 76 THR A C 1
ATOM 580 O O . THR A 1 76 ? 4.690 -10.207 9.778 1.00 71.81 76 THR A O 1
ATOM 583 N N . GLY A 1 77 ? 4.798 -10.752 11.966 1.00 69.62 77 GLY A N 1
ATOM 584 C CA . GLY A 1 77 ? 5.939 -9.879 12.284 1.00 69.62 77 GLY A CA 1
ATOM 585 C C . GLY A 1 77 ? 5.669 -8.401 12.009 1.00 69.62 77 GLY A C 1
ATOM 586 O O . GLY A 1 77 ? 6.497 -7.732 11.402 1.00 69.62 77 GLY A O 1
ATOM 587 N N . PHE A 1 78 ? 4.487 -7.914 12.397 1.00 75.69 78 PHE A N 1
ATOM 588 C CA . PHE A 1 78 ? 4.033 -6.585 12.006 1.00 75.69 78 PHE A CA 1
ATOM 589 C C . PHE A 1 78 ? 4.634 -5.467 12.864 1.00 75.69 78 PHE A C 1
ATOM 591 O O . PHE A 1 78 ? 4.661 -5.552 14.093 1.00 75.69 78 PHE A O 1
ATOM 598 N N . GLN A 1 79 ? 5.026 -4.379 12.205 1.00 82.56 79 GLN A N 1
ATOM 599 C CA . GLN A 1 79 ? 5.311 -3.094 12.836 1.00 82.56 79 GLN A CA 1
ATOM 600 C C . GLN A 1 79 ? 4.158 -2.130 12.540 1.00 82.56 79 GLN A C 1
ATOM 602 O O . GLN A 1 79 ? 3.636 -2.084 11.423 1.00 82.56 79 GLN A O 1
ATOM 607 N N . THR A 1 80 ? 3.732 -1.372 13.550 1.00 88.81 80 THR A N 1
ATOM 608 C CA . THR A 1 80 ? 2.720 -0.327 13.366 1.00 88.81 80 THR A CA 1
ATOM 609 C C . THR A 1 80 ? 3.400 0.947 12.884 1.00 88.81 80 THR A C 1
ATOM 611 O O . THR A 1 80 ? 4.279 1.481 13.560 1.00 88.81 80 THR A O 1
ATOM 614 N N . HIS A 1 81 ? 2.963 1.444 11.735 1.00 88.75 81 HIS A N 1
ATOM 615 C CA . HIS A 1 81 ? 3.377 2.713 11.152 1.00 88.75 81 HIS A CA 1
ATOM 616 C C . HIS A 1 81 ? 2.163 3.617 10.944 1.00 88.75 81 HIS A C 1
ATOM 618 O O . HIS A 1 81 ? 1.033 3.145 10.893 1.00 88.75 81 HIS A O 1
ATOM 624 N N . THR A 1 82 ? 2.388 4.916 10.793 1.00 91.38 82 THR A N 1
ATOM 625 C CA . THR A 1 82 ? 1.328 5.892 10.506 1.00 91.38 82 THR A CA 1
ATOM 626 C C . THR A 1 82 ? 1.375 6.275 9.031 1.00 91.38 82 THR A C 1
ATOM 628 O O . THR A 1 82 ? 2.453 6.584 8.527 1.00 91.38 82 THR A O 1
ATOM 631 N N . THR A 1 83 ? 0.235 6.268 8.329 1.00 90.69 83 THR A N 1
ATOM 632 C CA . THR A 1 83 ? 0.184 6.634 6.899 1.00 90.69 83 THR A CA 1
ATOM 633 C C . THR A 1 83 ? 0.553 8.101 6.651 1.00 90.69 83 THR A C 1
ATOM 635 O O . THR A 1 83 ? 0.139 8.961 7.438 1.00 90.69 83 THR A O 1
ATOM 638 N N . PRO A 1 84 ? 1.263 8.415 5.545 1.00 92.44 84 PRO A N 1
ATOM 639 C CA . PRO A 1 84 ? 1.603 7.541 4.411 1.00 92.44 84 PRO A CA 1
ATOM 640 C C . PRO A 1 84 ? 2.837 6.646 4.636 1.00 92.44 84 PRO A C 1
ATOM 642 O O . PRO A 1 84 ? 3.833 7.084 5.204 1.00 92.44 84 PRO A O 1
ATOM 645 N N . VAL A 1 85 ? 2.788 5.397 4.159 1.00 92.19 85 VAL A N 1
ATOM 646 C CA . VAL A 1 85 ? 3.865 4.396 4.339 1.00 92.19 85 VAL A CA 1
ATOM 647 C C . VAL A 1 85 ? 4.247 3.757 3.006 1.00 92.19 85 VAL A C 1
ATOM 649 O O . VAL A 1 85 ? 3.383 3.514 2.168 1.00 92.19 85 VAL A O 1
ATOM 652 N N . LEU A 1 86 ? 5.536 3.464 2.817 1.00 91.94 86 LEU A N 1
ATOM 653 C CA . LEU A 1 86 ? 6.040 2.654 1.706 1.00 91.94 86 LEU A CA 1
ATOM 654 C C . LEU A 1 86 ? 6.064 1.175 2.096 1.00 91.94 86 LEU A C 1
ATOM 656 O O . LEU A 1 86 ? 6.569 0.828 3.160 1.00 91.94 86 LEU A O 1
ATOM 660 N N . LEU A 1 87 ? 5.540 0.315 1.226 1.00 90.38 87 LEU A N 1
ATOM 661 C CA . LEU A 1 87 ? 5.534 -1.133 1.417 1.00 90.38 87 LEU A CA 1
ATOM 662 C C . LEU A 1 87 ? 6.707 -1.771 0.675 1.00 90.38 87 LEU A C 1
ATOM 664 O O . LEU A 1 87 ? 6.999 -1.407 -0.468 1.00 90.38 87 LEU A O 1
ATOM 668 N N . SER A 1 88 ? 7.348 -2.763 1.296 1.00 88.81 88 SER A N 1
ATOM 669 C CA . SER A 1 88 ? 8.297 -3.617 0.584 1.00 88.81 88 SER A CA 1
ATOM 670 C C . SER A 1 88 ? 7.572 -4.567 -0.380 1.00 88.81 88 SER A C 1
ATOM 672 O O . SER A 1 88 ? 6.350 -4.714 -0.368 1.00 88.81 88 SER A O 1
ATOM 674 N N . CYS A 1 89 ? 8.331 -5.254 -1.234 1.00 84.69 89 CYS A N 1
ATOM 675 C CA . CYS A 1 89 ? 7.791 -6.101 -2.303 1.00 84.69 89 CYS A CA 1
ATOM 676 C C . CYS A 1 89 ? 6.890 -7.242 -1.795 1.00 84.69 89 CYS A C 1
ATOM 678 O O . CYS A 1 89 ? 5.965 -7.652 -2.491 1.00 84.69 89 CYS A O 1
ATOM 680 N N . THR A 1 90 ? 7.140 -7.750 -0.592 1.00 86.38 90 THR A N 1
ATOM 681 C CA . THR A 1 90 ? 6.408 -8.880 0.005 1.00 86.38 90 THR A CA 1
ATOM 682 C C . THR A 1 90 ? 5.482 -8.466 1.142 1.00 86.38 90 THR A C 1
ATOM 684 O O . THR A 1 90 ? 4.852 -9.325 1.764 1.00 86.38 90 THR A O 1
ATOM 687 N N . ASP A 1 91 ? 5.413 -7.169 1.432 1.00 87.81 91 ASP A N 1
ATOM 688 C CA . ASP A 1 91 ? 4.662 -6.675 2.572 1.00 87.81 91 ASP A CA 1
ATOM 689 C C . ASP A 1 91 ? 3.191 -6.496 2.217 1.00 87.81 91 ASP A C 1
ATOM 691 O O . ASP A 1 91 ? 2.818 -6.133 1.095 1.00 87.81 91 ASP A O 1
ATOM 695 N N . ARG A 1 92 ? 2.353 -6.731 3.220 1.00 88.31 92 ARG A N 1
ATOM 696 C CA . ARG A 1 92 ? 0.927 -6.449 3.215 1.00 88.31 92 ARG A CA 1
ATOM 697 C C . ARG A 1 92 ? 0.612 -5.503 4.364 1.00 88.31 92 ARG A C 1
ATOM 699 O O . ARG A 1 92 ? 1.216 -5.583 5.432 1.00 88.31 92 ARG A O 1
ATOM 706 N N . ALA A 1 93 ? -0.332 -4.606 4.113 1.00 89.81 93 ALA A N 1
ATOM 707 C CA . ALA A 1 93 ? -0.832 -3.650 5.085 1.00 89.81 93 ALA A CA 1
ATOM 708 C C . ALA A 1 93 ? -2.234 -4.038 5.577 1.00 89.81 93 ALA A C 1
ATOM 710 O O . ALA A 1 93 ? -3.090 -4.432 4.784 1.00 89.81 93 ALA A O 1
ATOM 711 N N . GLU A 1 94 ? -2.471 -3.877 6.877 1.00 89.19 94 GLU A N 1
ATOM 712 C CA . GLU A 1 94 ? -3.786 -3.953 7.528 1.00 89.19 94 GLU A CA 1
ATOM 713 C C . GLU A 1 94 ? -3.982 -2.739 8.446 1.00 89.19 94 GLU A C 1
ATOM 715 O O . GLU A 1 94 ? -3.025 -2.268 9.059 1.00 89.19 94 GLU A O 1
ATOM 720 N N . LEU A 1 95 ? -5.207 -2.219 8.580 1.00 89.25 95 LEU A N 1
ATOM 721 C CA . LEU A 1 95 ? -5.476 -1.141 9.542 1.00 89.25 95 LEU A CA 1
ATOM 722 C C . LEU A 1 95 ? -5.221 -1.632 10.975 1.00 89.25 95 LEU A C 1
ATOM 724 O O . LEU A 1 95 ? -5.554 -2.763 11.334 1.00 89.25 95 LEU A O 1
ATOM 728 N N . ALA A 1 96 ? -4.601 -0.791 11.803 1.00 86.69 96 ALA A N 1
ATOM 729 C CA . ALA A 1 96 ? -4.283 -1.160 13.179 1.00 86.69 96 ALA A CA 1
ATOM 730 C C . ALA A 1 96 ? -5.468 -0.992 14.140 1.00 86.69 96 ALA A C 1
ATOM 732 O O . ALA A 1 96 ? -5.474 -1.661 15.179 1.00 86.69 96 ALA A O 1
ATOM 733 N N . THR A 1 97 ? -6.412 -0.108 13.801 1.00 84.25 97 THR A N 1
ATOM 734 C CA . THR A 1 97 ? -7.601 0.258 14.581 1.00 84.25 97 THR A CA 1
ATOM 735 C C . THR A 1 97 ? -8.885 -0.091 13.826 1.00 84.25 97 THR A C 1
ATOM 737 O O . THR A 1 97 ? -8.905 -0.105 12.598 1.00 84.25 97 THR A O 1
ATOM 740 N N . GLU A 1 98 ? -9.964 -0.351 14.568 1.00 83.94 98 GLU A N 1
ATOM 741 C CA . GLU A 1 98 ? -11.300 -0.666 14.022 1.00 83.94 98 GLU A CA 1
ATOM 742 C C . GLU A 1 98 ? -12.203 0.577 13.865 1.00 83.94 98 GLU A C 1
ATOM 744 O O . GLU A 1 98 ? -13.365 0.468 13.469 1.00 83.94 98 GLU A O 1
ATOM 749 N N . GLU A 1 99 ? -11.667 1.768 14.156 1.00 85.81 99 GLU A N 1
ATOM 750 C CA . GLU A 1 99 ? -12.349 3.064 14.004 1.00 85.81 99 GLU A CA 1
ATOM 751 C C . GLU A 1 99 ? -12.701 3.354 12.537 1.00 85.81 99 GLU A C 1
ATOM 753 O O . GLU A 1 99 ? -13.727 3.969 12.235 1.00 85.81 99 GLU A O 1
ATOM 758 N N . TYR A 1 100 ? -11.857 2.883 11.618 1.00 88.38 100 TYR A N 1
ATOM 759 C CA . TYR A 1 100 ? -12.015 3.077 10.185 1.00 88.38 100 TYR A CA 1
ATOM 760 C C . TYR A 1 100 ? -12.147 1.734 9.474 1.00 88.38 100 TYR A C 1
ATOM 762 O O . TYR A 1 100 ? -11.419 0.787 9.762 1.00 88.38 100 TYR A O 1
ATOM 770 N N . ILE A 1 101 ? -13.051 1.671 8.500 1.00 89.44 101 ILE A N 1
ATOM 771 C CA . ILE A 1 101 ? -13.241 0.513 7.62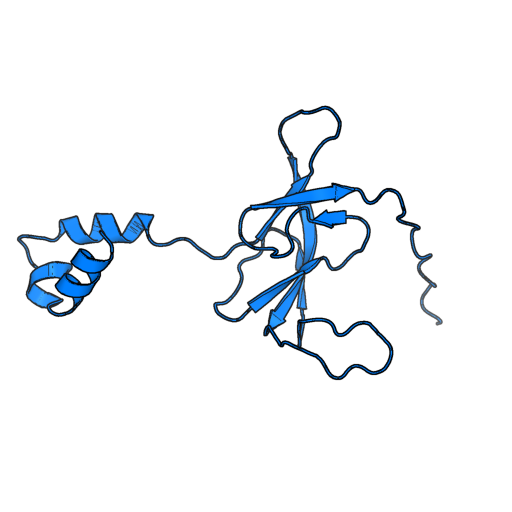6 1.00 89.44 101 ILE A CA 1
ATOM 772 C C . ILE A 1 101 ? -12.783 0.902 6.217 1.00 89.44 101 ILE A C 1
ATOM 774 O O . ILE A 1 101 ? -13.267 1.901 5.674 1.00 89.44 101 ILE A O 1
ATOM 778 N N . PRO A 1 102 ? -11.866 0.143 5.593 1.00 90.56 102 PRO A N 1
ATOM 779 C CA . PRO A 1 102 ? -11.473 0.387 4.216 1.00 90.56 102 PRO A CA 1
ATOM 780 C C . PRO A 1 102 ? -12.575 -0.101 3.269 1.00 90.56 102 PRO A C 1
ATOM 782 O O . PRO A 1 102 ? -13.181 -1.151 3.479 1.00 90.56 102 PRO A O 1
ATOM 785 N N . VAL A 1 103 ? -12.822 0.644 2.191 1.00 88.94 103 VAL A N 1
ATOM 786 C CA . VAL A 1 103 ? -13.780 0.230 1.149 1.00 88.94 103 VAL A CA 1
ATOM 787 C C . VAL A 1 103 ? -13.245 -0.973 0.360 1.00 88.94 103 VAL A C 1
ATOM 789 O O . VAL A 1 103 ? -14.010 -1.820 -0.105 1.00 88.94 103 VAL A O 1
ATOM 792 N N . THR A 1 104 ? -11.922 -1.073 0.219 1.00 88.56 104 THR A N 1
ATOM 793 C CA . THR A 1 104 ? -11.234 -2.162 -0.480 1.00 88.56 104 THR A CA 1
ATOM 794 C C . THR A 1 104 ? -10.673 -3.196 0.497 1.00 88.56 104 THR A C 1
ATOM 796 O O . THR A 1 104 ? -10.226 -2.875 1.593 1.00 88.56 104 THR A O 1
ATOM 799 N N . LYS A 1 105 ? -10.634 -4.467 0.074 1.00 85.56 105 LYS A N 1
ATOM 800 C CA . LYS A 1 105 ? -10.016 -5.559 0.856 1.00 85.56 105 LYS A CA 1
ATOM 801 C C . LYS A 1 105 ? -8.485 -5.506 0.875 1.00 85.56 105 LYS A C 1
ATOM 803 O O . LYS A 1 105 ? -7.859 -6.092 1.753 1.00 85.56 105 LYS A O 1
ATOM 808 N N . VAL A 1 106 ? -7.890 -4.878 -0.137 1.00 87.62 106 VAL A N 1
ATOM 809 C CA . VAL A 1 106 ? -6.441 -4.714 -0.285 1.00 87.62 106 VAL A CA 1
ATOM 810 C C . VAL A 1 106 ? -6.111 -3.257 0.016 1.00 87.62 106 VAL A C 1
ATOM 812 O O . VAL A 1 106 ? -6.726 -2.356 -0.558 1.00 87.62 106 VAL A O 1
ATOM 815 N N . ILE A 1 107 ? -5.173 -3.047 0.938 1.00 89.81 107 ILE A N 1
ATOM 816 C CA . ILE A 1 107 ? -4.755 -1.729 1.421 1.00 89.81 107 ILE A CA 1
ATOM 817 C C . ILE A 1 107 ? -3.425 -1.397 0.739 1.00 89.81 107 ILE A C 1
ATOM 819 O O . ILE A 1 107 ? -2.352 -1.593 1.298 1.00 89.81 107 ILE A O 1
ATOM 823 N N . GLU A 1 108 ? -3.507 -0.962 -0.516 1.00 89.38 108 GLU A N 1
ATOM 824 C CA . GLU A 1 108 ? -2.365 -0.563 -1.343 1.00 89.38 108 GLU A CA 1
ATOM 825 C C . GLU A 1 108 ? -2.744 0.633 -2.218 1.00 89.38 108 GLU A C 1
ATOM 827 O O . GLU A 1 108 ? -3.876 0.744 -2.683 1.00 89.38 108 GLU A O 1
ATOM 832 N N . GLY A 1 109 ? -1.791 1.529 -2.455 1.00 90.69 109 GLY A N 1
ATOM 833 C CA . GLY A 1 109 ? -2.004 2.782 -3.169 1.00 90.69 109 GLY A CA 1
ATOM 834 C C . GLY A 1 109 ? -2.812 3.782 -2.346 1.00 90.69 109 GLY A C 1
ATOM 835 O O . GLY A 1 109 ? -2.548 4.020 -1.165 1.00 90.69 109 GLY A O 1
ATOM 836 N N . PHE A 1 110 ? -3.809 4.379 -2.992 1.00 90.81 110 PHE A N 1
ATOM 837 C CA . PHE A 1 110 ? -4.774 5.264 -2.351 1.00 90.81 110 PHE A CA 1
ATOM 838 C C . PHE A 1 110 ? -5.967 4.446 -1.866 1.00 90.81 110 PHE A C 1
ATOM 840 O O . PHE A 1 110 ? -6.698 3.856 -2.660 1.00 90.81 110 PHE A O 1
ATOM 847 N N . VAL A 1 111 ? -6.157 4.419 -0.553 1.00 91.56 111 VAL A N 1
ATOM 848 C CA . VAL A 1 111 ? -7.176 3.617 0.115 1.00 91.56 111 VAL A CA 1
ATOM 849 C C . VAL A 1 111 ? -8.222 4.547 0.698 1.00 91.56 111 VAL A C 1
ATOM 851 O O . VAL A 1 111 ? -7.926 5.374 1.559 1.00 91.56 111 VAL A O 1
ATOM 854 N N . ILE A 1 112 ? -9.459 4.393 0.236 1.00 91.81 112 ILE A N 1
ATOM 855 C CA . ILE A 1 112 ? -10.593 5.139 0.771 1.00 91.81 112 ILE A CA 1
ATOM 856 C C . ILE A 1 112 ? -11.085 4.433 2.034 1.00 91.81 112 ILE A C 1
ATOM 858 O O . ILE A 1 112 ? -11.395 3.236 2.009 1.00 91.81 112 ILE A O 1
ATOM 862 N N . ILE A 1 113 ? -11.152 5.181 3.129 1.00 91.06 113 ILE A N 1
ATOM 863 C CA . ILE A 1 113 ? -11.610 4.715 4.433 1.00 91.06 113 ILE A CA 1
ATOM 864 C C . ILE A 1 113 ? -12.902 5.425 4.837 1.00 91.06 113 ILE A C 1
ATOM 866 O O . ILE A 1 113 ? -13.113 6.598 4.531 1.00 91.06 113 ILE A O 1
ATOM 870 N N . LYS A 1 114 ? -13.766 4.704 5.550 1.00 90.12 114 LYS A N 1
ATOM 871 C CA . LYS A 1 114 ? -15.017 5.205 6.126 1.00 90.12 114 LYS A CA 1
ATOM 872 C C . LYS A 1 114 ? -14.960 5.096 7.636 1.00 90.12 114 LYS A C 1
ATOM 874 O O . LYS A 1 114 ? -14.383 4.142 8.154 1.00 90.12 114 LYS A O 1
ATOM 879 N N . LYS A 1 115 ? -15.584 6.036 8.344 1.00 88.06 115 LYS A N 1
ATOM 880 C CA . LYS A 1 115 ? -15.773 5.898 9.793 1.00 88.06 115 LYS A CA 1
ATOM 881 C C . LYS A 1 115 ? -16.716 4.737 10.077 1.00 88.06 115 LYS A C 1
ATOM 883 O O . LYS A 1 115 ? -17.773 4.620 9.456 1.00 88.06 115 LYS A O 1
ATOM 888 N N . ASN A 1 116 ? -16.321 3.889 11.012 1.00 86.81 116 ASN A N 1
ATOM 889 C CA . ASN A 1 116 ? -17.145 2.799 11.490 1.00 86.81 116 ASN A CA 1
ATOM 890 C C . ASN A 1 116 ? -18.219 3.344 12.448 1.00 86.81 116 ASN A C 1
ATOM 892 O O . ASN A 1 116 ? -17.894 4.021 13.421 1.00 86.81 116 ASN A O 1
ATOM 896 N N . LYS A 1 117 ? -19.498 3.065 12.167 1.00 82.50 117 LYS A N 1
ATOM 897 C CA . LYS A 1 117 ? -20.632 3.530 12.991 1.00 82.50 117 LYS A CA 1
ATOM 898 C C . LYS A 1 117 ? -20.797 2.714 14.274 1.00 82.50 117 LYS A C 1
ATOM 900 O O . LYS A 1 117 ? -21.338 3.231 15.245 1.00 82.50 117 LYS A O 1
ATOM 905 N N . ASP A 1 118 ? -20.277 1.490 14.287 1.00 79.38 118 ASP A N 1
ATOM 906 C CA . ASP A 1 118 ? -20.389 0.553 15.408 1.00 79.38 118 ASP A CA 1
ATOM 907 C C . ASP A 1 118 ? -19.163 0.592 16.335 1.00 79.38 118 ASP A C 1
ATOM 909 O O . ASP A 1 118 ? -19.032 -0.232 17.241 1.00 79.38 118 ASP A O 1
ATOM 913 N N . PHE A 1 119 ? -18.237 1.530 16.114 1.00 76.44 119 PHE A N 1
ATOM 914 C CA . PHE A 1 119 ? -17.010 1.617 16.896 1.00 76.44 119 PHE A CA 1
ATOM 915 C C . PHE A 1 119 ? -17.298 2.071 18.331 1.00 76.44 119 PHE A C 1
ATOM 917 O O . PHE A 1 119 ? -17.676 3.218 18.573 1.00 76.44 119 PHE A O 1
ATOM 924 N N . GLN A 1 120 ? -17.077 1.173 19.291 1.00 71.44 120 GLN A N 1
ATOM 925 C CA . GLN A 1 120 ? -17.017 1.512 20.709 1.00 71.44 120 GLN A CA 1
ATOM 926 C C . GLN A 1 120 ? -15.545 1.683 21.106 1.00 71.44 120 GLN A C 1
ATOM 928 O O . GLN A 1 120 ? -14.757 0.764 20.878 1.00 71.44 120 GLN A O 1
ATOM 933 N N . PRO A 1 121 ? -15.138 2.832 21.674 1.00 69.38 121 PRO A N 1
ATOM 934 C CA . PRO A 1 121 ? -13.770 3.002 22.137 1.00 69.38 121 PRO A CA 1
ATOM 935 C C . PRO A 1 121 ? -13.502 2.022 23.285 1.00 69.38 121 PRO A C 1
ATOM 937 O O . PRO A 1 121 ? -14.147 2.101 24.329 1.00 69.38 121 PRO A O 1
ATOM 940 N N . GLU A 1 122 ? -12.555 1.099 23.096 1.00 60.44 122 GLU A N 1
ATOM 941 C CA . GLU A 1 122 ? -12.034 0.295 24.202 1.00 60.44 122 GLU A CA 1
ATOM 942 C C . GLU A 1 122 ? -11.365 1.244 25.210 1.00 60.44 122 GLU A C 1
ATOM 944 O O . GLU A 1 122 ? -10.402 1.950 24.894 1.00 60.44 122 GLU A O 1
ATOM 949 N N . GLU A 1 123 ? -11.925 1.295 26.419 1.00 50.12 123 GLU A N 1
ATOM 950 C CA . GLU A 1 123 ? -11.388 2.028 27.561 1.00 50.12 123 GLU A CA 1
ATOM 951 C C . GLU A 1 123 ? -9.953 1.539 27.813 1.00 50.12 123 GLU A C 1
ATOM 953 O O . GLU A 1 123 ? -9.719 0.361 28.084 1.00 50.12 123 GLU A O 1
ATOM 958 N N . GLN A 1 124 ? -8.968 2.429 27.670 1.00 49.12 124 GLN A N 1
ATOM 959 C CA . GLN A 1 124 ? -7.574 2.110 27.967 1.00 49.12 124 GLN A CA 1
ATOM 960 C C . GLN A 1 124 ? -7.458 1.778 29.460 1.00 49.12 124 GLN A C 1
ATOM 962 O O . GLN A 1 124 ? -7.422 2.681 30.296 1.00 49.12 124 GLN A O 1
ATOM 967 N N . GLU A 1 125 ? -7.392 0.489 29.807 1.00 45.88 125 GLU A N 1
ATOM 968 C CA . GLU A 1 125 ? -6.986 0.063 31.145 1.00 45.88 125 GLU A CA 1
ATOM 969 C C . GLU A 1 125 ? -5.612 0.679 31.445 1.00 45.88 125 GLU A C 1
ATOM 971 O O . GLU A 1 125 ? -4.606 0.380 30.796 1.00 45.88 125 GLU A O 1
ATOM 976 N N . ALA A 1 126 ? -5.590 1.592 32.420 1.00 46.53 126 ALA A N 1
ATOM 977 C CA . ALA A 1 126 ? -4.382 2.246 32.893 1.00 46.53 12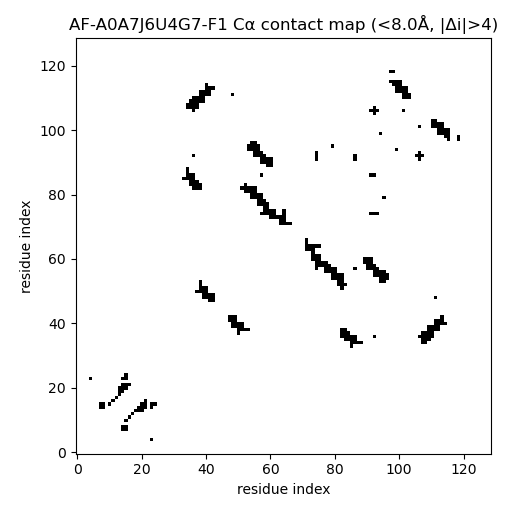6 ALA A CA 1
ATOM 978 C C . ALA A 1 126 ? -3.322 1.193 33.271 1.00 46.53 126 ALA A C 1
ATOM 980 O O . ALA A 1 126 ? -3.670 0.154 33.844 1.00 46.53 126 ALA A O 1
ATOM 981 N N . PRO A 1 127 ? -2.026 1.443 33.001 1.00 54.75 127 PRO A N 1
ATOM 982 C CA . PRO A 1 127 ? -0.979 0.488 33.335 1.00 54.75 127 PRO A CA 1
ATOM 983 C C . PRO A 1 127 ? -1.028 0.182 34.836 1.00 54.75 127 PRO A C 1
ATOM 985 O O . PRO A 1 127 ? -0.883 1.083 35.669 1.00 54.75 127 PRO A O 1
ATOM 988 N N . ARG A 1 128 ? -1.260 -1.093 35.186 1.00 58.00 128 ARG A N 1
ATOM 989 C CA . ARG A 1 128 ? -1.091 -1.575 36.563 1.00 58.00 128 ARG A CA 1
ATOM 990 C C . ARG A 1 128 ? 0.357 -1.286 36.967 1.00 58.00 128 ARG A C 1
ATOM 992 O O . ARG A 1 128 ? 1.276 -1.765 36.306 1.00 58.00 128 ARG A O 1
ATOM 999 N N . LYS A 1 129 ? 0.508 -0.433 37.984 1.00 50.94 129 LYS A N 1
ATOM 1000 C CA . LYS A 1 129 ? 1.788 -0.074 38.608 1.00 50.94 129 LYS A CA 1
ATOM 1001 C C . LYS A 1 129 ? 2.498 -1.295 39.176 1.00 50.94 129 LYS A C 1
ATOM 1003 O O . LYS A 1 129 ? 1.783 -2.205 39.653 1.00 50.94 129 LYS A O 1
#